Protein AF-A0A7S0SUI2-F1 (afdb_monomer)

Solvent-accessible surface area (backbone atoms only — not comparable to full-atom values): 10366 Å² total; per-residue (Å²): 110,68,70,60,52,54,50,52,50,50,53,52,50,51,52,49,53,52,50,54,51,51,52,50,54,49,50,54,50,53,51,51,50,54,51,50,57,56,55,69,66,50,54,74,71,63,73,70,49,54,72,72,58,47,36,71,77,48,48,95,47,70,64,61,62,50,55,64,67,72,57,69,95,69,93,67,98,71,94,75,79,93,71,96,75,84,86,81,94,73,83,82,75,84,80,73,85,83,79,80,87,77,97,70,81,84,75,69,83,75,84,74,76,85,55,89,88,64,84,53,55,43,100,86,66,50,72,74,59,90,73,87,76,67,83,78,77,79,80,74,82,85,78,87,75,83,84,81,84,132

InterPro domains:
  IPR018851 Borealin, N-terminal [PF10444] (2-56)
  IPR018867 Cell division protein borealin [PTHR16040] (2-68)
  IPR046466 Borealin, C-terminal [PF10512] (80-148)

Organism: NCBI:txid96789

Mean predicted aligned error: 20.42 Å

Sequence (150 aa):
AIQSLLFELGKQVESKCNHIQNDSNFMITSIQEAFHLELIKLPTQVKKMSLARFREEFGDSLEAVTRGTMIGNDKSNQSIPFNNSRNNRQSMLFQTPMTKSHHNIAETPSARYPKEGEMIVSANGSPLGVFNTVIKAKNPATMTVPATPG

Structure (mmCIF, N/CA/C/O backbone):
data_AF-A0A7S0SUI2-F1
#
_entry.id   AF-A0A7S0SUI2-F1
#
loop_
_atom_site.group_PDB
_atom_site.id
_atom_site.type_symbol
_atom_site.label_atom_id
_atom_site.label_alt_id
_atom_site.label_comp_id
_atom_site.label_asym_id
_atom_site.label_entity_id
_atom_site.label_seq_id
_atom_site.pdbx_PDB_ins_code
_atom_site.Cartn_x
_atom_site.Cartn_y
_atom_site.Cartn_z
_atom_site.occupancy
_atom_site.B_iso_or_equiv
_atom_site.auth_seq_id
_atom_site.auth_comp_id
_atom_site.auth_asym_id
_atom_site.auth_atom_id
_atom_site.pdbx_PDB_model_num
ATOM 1 N N . ALA A 1 1 ? 27.949 3.543 -32.848 1.00 86.12 1 ALA A N 1
ATOM 2 C CA . ALA A 1 1 ? 27.306 2.325 -32.305 1.00 86.12 1 ALA A CA 1
ATOM 3 C C . ALA A 1 1 ? 27.359 2.276 -30.773 1.00 86.12 1 ALA A C 1
ATOM 5 O O . ALA A 1 1 ? 26.308 2.352 -30.155 1.00 86.12 1 ALA A O 1
ATOM 6 N N . ILE A 1 2 ? 28.545 2.234 -30.147 1.00 96.88 2 ILE A N 1
ATOM 7 C CA . ILE A 1 2 ? 28.700 2.059 -28.683 1.00 96.88 2 ILE A CA 1
ATOM 8 C C . ILE A 1 2 ? 27.980 3.139 -27.855 1.00 96.88 2 ILE A C 1
ATOM 10 O O . ILE A 1 2 ? 27.286 2.810 -26.902 1.00 96.88 2 ILE A O 1
ATOM 14 N N . GLN A 1 3 ? 28.077 4.415 -28.243 1.00 97.44 3 GLN A N 1
ATOM 15 C CA . GLN A 1 3 ? 27.414 5.507 -27.512 1.00 97.44 3 GLN A CA 1
ATOM 16 C C . GLN A 1 3 ? 25.885 5.363 -27.475 1.00 97.44 3 GLN A C 1
ATOM 18 O O . GLN A 1 3 ? 25.273 5.602 -26.441 1.00 97.44 3 GLN A O 1
ATOM 23 N N . SER A 1 4 ? 25.279 4.909 -28.577 1.00 97.31 4 SER A N 1
ATOM 24 C CA . SER A 1 4 ? 23.835 4.654 -28.637 1.00 97.31 4 SER A CA 1
ATOM 25 C C . SER A 1 4 ? 23.428 3.512 -27.708 1.00 97.31 4 SER A C 1
ATOM 27 O O . SER A 1 4 ? 22.400 3.606 -27.050 1.00 97.31 4 SER A O 1
ATOM 29 N N . LEU A 1 5 ? 24.243 2.456 -27.626 1.00 98.19 5 LEU A N 1
ATOM 30 C CA . LEU A 1 5 ? 23.979 1.318 -26.745 1.00 98.19 5 LEU A CA 1
ATOM 31 C C . LEU A 1 5 ? 24.076 1.712 -25.266 1.00 98.19 5 LEU A C 1
ATOM 33 O O . LEU A 1 5 ? 23.224 1.329 -24.471 1.00 98.19 5 LEU A O 1
ATOM 37 N N . LEU A 1 6 ? 25.091 2.499 -24.898 1.00 98.25 6 LEU A N 1
ATOM 38 C CA . LEU A 1 6 ? 25.247 2.998 -23.529 1.00 98.25 6 LEU A CA 1
ATOM 39 C C . LEU A 1 6 ? 24.087 3.913 -23.122 1.00 98.25 6 LEU A C 1
ATOM 41 O O . LEU A 1 6 ? 23.617 3.842 -21.990 1.00 98.25 6 LEU A O 1
ATOM 45 N N . PHE A 1 7 ? 23.601 4.736 -24.051 1.00 98.25 7 PHE A N 1
ATOM 46 C CA . PHE A 1 7 ? 22.447 5.597 -23.819 1.00 98.25 7 PHE A CA 1
ATOM 47 C C . PHE A 1 7 ? 21.150 4.799 -23.610 1.00 98.25 7 PHE A C 1
ATOM 49 O O . PHE A 1 7 ? 20.415 5.065 -22.660 1.00 98.25 7 PHE A O 1
ATOM 56 N N . GLU A 1 8 ? 20.893 3.795 -24.453 1.00 98.50 8 GLU A N 1
ATOM 57 C CA . GLU A 1 8 ? 19.742 2.888 -24.322 1.00 98.50 8 GLU A CA 1
ATOM 58 C C . GLU A 1 8 ? 19.770 2.142 -22.978 1.00 98.50 8 GLU A C 1
ATOM 60 O O . GLU A 1 8 ? 18.775 2.103 -22.254 1.00 98.50 8 GLU A O 1
ATOM 65 N N . LEU A 1 9 ? 20.940 1.609 -22.605 1.00 98.38 9 LEU A N 1
ATOM 66 C CA . LEU A 1 9 ? 21.134 0.924 -21.329 1.00 98.38 9 LEU A CA 1
ATOM 67 C C . LEU A 1 9 ? 20.880 1.864 -20.144 1.00 98.38 9 LEU A C 1
ATOM 69 O O . LEU A 1 9 ? 20.198 1.477 -19.198 1.00 98.38 9 LEU A O 1
ATOM 73 N N . GLY A 1 10 ? 21.383 3.101 -20.208 1.00 98.50 10 GLY A N 1
ATOM 74 C CA . GLY A 1 10 ? 21.144 4.117 -19.182 1.00 98.50 10 GLY A CA 1
ATOM 75 C C . GLY A 1 10 ? 19.653 4.377 -18.968 1.00 98.50 10 GLY A C 1
ATOM 76 O O . GLY A 1 10 ? 19.173 4.304 -17.837 1.00 98.50 10 GLY A O 1
ATOM 77 N N . LYS A 1 11 ? 18.899 4.562 -20.059 1.00 98.56 11 LYS A N 1
ATOM 78 C CA . LYS A 1 11 ? 17.437 4.715 -20.005 1.00 98.56 11 LYS A CA 1
ATOM 79 C C . LYS A 1 11 ? 16.741 3.507 -19.393 1.00 98.56 11 LYS A C 1
ATOM 81 O O . LYS A 1 11 ? 15.811 3.663 -18.604 1.00 98.56 11 LYS A O 1
ATOM 86 N N . GLN A 1 12 ? 17.168 2.299 -19.754 1.00 98.56 12 GLN A N 1
ATOM 87 C CA . GLN A 1 12 ? 16.556 1.082 -19.234 1.00 98.56 12 GLN A CA 1
ATOM 88 C C . GLN A 1 12 ? 16.806 0.920 -17.729 1.00 98.56 12 GLN A C 1
ATOM 90 O O . GLN A 1 12 ? 15.898 0.525 -16.997 1.00 98.56 12 GLN A O 1
ATOM 95 N N . VAL A 1 13 ? 18.016 1.237 -17.260 1.00 98.75 13 VAL A N 1
ATOM 96 C CA . VAL A 1 13 ? 18.351 1.224 -15.831 1.00 98.75 13 VAL A CA 1
ATOM 97 C C . VAL A 1 13 ? 17.515 2.253 -15.080 1.00 98.75 13 VAL A C 1
ATOM 99 O O . VAL A 1 13 ? 16.880 1.899 -14.092 1.00 98.75 13 VAL A O 1
ATOM 102 N N . GLU A 1 14 ? 17.439 3.490 -15.572 1.00 98.75 14 GLU A N 1
ATOM 103 C CA . GLU A 1 14 ? 16.625 4.545 -14.960 1.00 98.75 14 GLU A CA 1
ATOM 104 C C . GLU A 1 14 ? 15.141 4.153 -14.894 1.00 98.75 14 GLU A C 1
ATOM 106 O O . GLU A 1 14 ? 14.509 4.260 -13.844 1.00 98.75 14 GLU A O 1
ATOM 111 N N . SER A 1 15 ? 14.597 3.605 -15.984 1.00 98.62 15 SER A N 1
ATOM 112 C CA . SER A 1 15 ? 13.224 3.098 -16.031 1.00 98.62 15 SER A CA 1
ATOM 113 C C . SER A 1 15 ? 12.974 2.000 -14.991 1.00 98.62 15 SER A C 1
ATOM 115 O O . SER A 1 15 ? 11.965 2.051 -14.283 1.00 98.62 15 SER A O 1
ATOM 117 N N . LYS A 1 16 ? 13.900 1.044 -14.838 1.00 98.75 16 LYS A N 1
ATOM 118 C CA . LYS A 1 16 ? 13.796 -0.008 -13.816 1.00 98.75 16 LYS A CA 1
ATOM 119 C C . LYS A 1 16 ? 13.901 0.544 -12.396 1.00 98.75 16 LYS A C 1
ATOM 121 O O . LYS A 1 16 ? 13.130 0.120 -11.541 1.00 98.75 16 LYS A O 1
ATOM 126 N N . CYS A 1 17 ? 14.806 1.488 -12.145 1.00 98.75 17 CYS A N 1
ATOM 127 C CA . CYS A 1 17 ? 14.921 2.150 -10.845 1.00 98.75 17 CYS A CA 1
ATOM 128 C C . CYS A 1 17 ? 13.621 2.872 -10.477 1.00 98.75 17 CYS A C 1
ATOM 130 O O . CYS A 1 17 ? 13.116 2.693 -9.372 1.00 98.75 17 CYS A O 1
ATOM 132 N N . ASN A 1 18 ? 13.037 3.613 -11.421 1.00 98.69 18 ASN A N 1
ATOM 133 C CA . ASN A 1 18 ? 11.760 4.293 -11.218 1.00 98.69 18 ASN A CA 1
ATOM 134 C C . ASN A 1 18 ? 10.621 3.305 -10.937 1.00 98.69 18 ASN A C 1
ATOM 136 O O . ASN A 1 18 ? 9.800 3.548 -10.058 1.00 98.69 18 ASN A O 1
ATOM 140 N N . HIS A 1 19 ? 10.582 2.171 -11.639 1.00 98.56 19 HIS A N 1
ATOM 141 C CA . HIS A 1 19 ? 9.581 1.134 -11.393 1.00 98.56 19 HIS A CA 1
ATOM 142 C C . HIS A 1 19 ? 9.701 0.532 -9.985 1.00 98.56 19 HIS A C 1
ATOM 144 O O . HIS A 1 19 ? 8.719 0.516 -9.251 1.00 98.56 19 HIS A O 1
ATOM 150 N N . ILE A 1 20 ? 10.912 0.144 -9.566 1.00 98.69 20 ILE A N 1
ATOM 151 C CA . ILE A 1 20 ? 11.170 -0.380 -8.213 1.00 98.69 20 ILE A CA 1
ATOM 152 C C . ILE A 1 20 ? 10.797 0.654 -7.143 1.00 98.69 20 ILE A C 1
ATOM 154 O O . ILE A 1 20 ? 10.219 0.308 -6.112 1.00 98.69 20 ILE A O 1
ATOM 158 N N . GLN A 1 21 ? 11.105 1.931 -7.380 1.00 98.69 21 GLN A N 1
ATOM 159 C CA . GLN A 1 21 ? 10.750 3.006 -6.460 1.00 98.69 21 GLN A CA 1
ATOM 160 C C . GLN A 1 21 ? 9.230 3.152 -6.323 1.00 98.69 21 GLN A C 1
ATOM 162 O O . GLN A 1 21 ? 8.724 3.300 -5.210 1.00 98.69 21 GLN A O 1
ATOM 167 N N . ASN A 1 22 ? 8.500 3.083 -7.437 1.00 98.69 22 ASN A N 1
ATOM 168 C CA . ASN A 1 22 ? 7.041 3.149 -7.437 1.00 98.69 22 ASN A CA 1
ATOM 169 C C . ASN A 1 22 ? 6.421 1.955 -6.702 1.00 98.69 22 ASN A C 1
ATOM 171 O O . ASN A 1 22 ? 5.533 2.157 -5.875 1.00 98.69 22 ASN A O 1
ATOM 175 N N . ASP A 1 23 ? 6.926 0.743 -6.932 1.00 98.69 23 ASP A N 1
ATOM 176 C CA . ASP A 1 23 ? 6.465 -0.466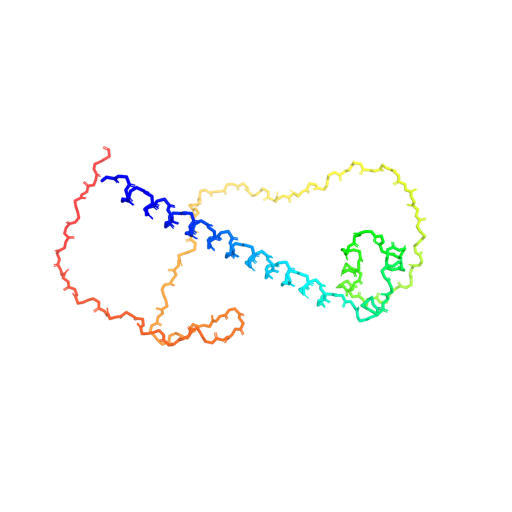 -6.242 1.00 98.69 23 ASP A CA 1
ATOM 177 C C . ASP A 1 23 ? 6.722 -0.385 -4.733 1.00 98.69 23 ASP A C 1
ATOM 179 O O . ASP A 1 23 ? 5.850 -0.708 -3.925 1.00 98.69 23 ASP A O 1
ATOM 183 N N . SER A 1 24 ? 7.896 0.110 -4.334 1.00 98.56 24 SER A N 1
ATOM 184 C CA . SER A 1 24 ? 8.226 0.356 -2.928 1.00 98.56 24 SER A CA 1
ATOM 185 C C . SER A 1 24 ? 7.242 1.337 -2.284 1.00 98.56 24 SER A C 1
ATOM 187 O O . SER A 1 24 ? 6.660 1.044 -1.239 1.00 98.56 24 SER A O 1
ATOM 189 N N . ASN A 1 25 ? 6.976 2.468 -2.943 1.00 98.38 25 ASN A N 1
ATOM 190 C CA . ASN A 1 25 ? 6.017 3.464 -2.461 1.00 98.38 25 ASN A CA 1
ATOM 191 C C . ASN A 1 25 ? 4.593 2.890 -2.350 1.00 98.38 25 ASN A C 1
ATOM 193 O O . ASN A 1 25 ? 3.880 3.169 -1.381 1.00 98.38 25 ASN A O 1
ATOM 197 N N . PHE A 1 26 ? 4.187 2.061 -3.314 1.00 98.62 26 PHE A N 1
ATOM 198 C CA . PHE A 1 26 ? 2.902 1.370 -3.286 1.00 98.62 26 PHE A CA 1
ATOM 199 C C . PHE A 1 26 ? 2.804 0.409 -2.094 1.00 98.62 26 PHE A C 1
ATOM 201 O O . PHE A 1 26 ? 1.827 0.462 -1.349 1.00 98.62 26 PHE A O 1
ATOM 208 N N . MET A 1 27 ? 3.827 -0.417 -1.855 1.00 98.69 27 MET A N 1
ATOM 209 C CA . MET A 1 27 ? 3.854 -1.330 -0.707 1.00 98.69 27 MET A CA 1
ATOM 210 C C . MET A 1 27 ? 3.814 -0.583 0.628 1.00 98.69 27 MET A C 1
ATOM 212 O O . MET A 1 27 ? 3.078 -0.988 1.525 1.00 98.69 27 MET A O 1
ATOM 216 N N . ILE A 1 28 ? 4.559 0.520 0.759 1.00 98.38 28 ILE A N 1
ATOM 217 C CA . ILE A 1 28 ? 4.531 1.362 1.964 1.00 98.38 28 ILE A CA 1
ATOM 218 C C . ILE A 1 28 ? 3.105 1.848 2.231 1.00 98.38 28 ILE A C 1
ATOM 220 O O . ILE A 1 28 ? 2.605 1.700 3.346 1.00 98.38 28 ILE A O 1
ATOM 224 N N . THR A 1 29 ? 2.441 2.373 1.201 1.00 98.38 29 THR A N 1
ATOM 225 C CA . THR A 1 29 ? 1.059 2.862 1.302 1.00 98.38 29 THR A CA 1
ATOM 226 C C . THR A 1 29 ? 0.107 1.726 1.682 1.00 98.38 29 THR A C 1
ATOM 228 O O . THR A 1 29 ? -0.657 1.852 2.634 1.00 98.38 29 THR A O 1
ATOM 231 N N . SER A 1 30 ? 0.218 0.574 1.017 1.00 98.44 30 SER A N 1
ATOM 232 C CA . SER A 1 30 ? -0.618 -0.600 1.286 1.00 98.44 30 SER A CA 1
ATOM 233 C C . SER A 1 30 ? -0.473 -1.113 2.725 1.00 98.44 30 SER A C 1
ATOM 235 O O . SER A 1 30 ? -1.475 -1.406 3.378 1.00 98.44 30 SER A O 1
ATOM 237 N N . ILE A 1 31 ? 0.752 -1.170 3.260 1.00 98.12 31 ILE A N 1
ATOM 238 C CA . ILE A 1 31 ? 1.003 -1.579 4.650 1.00 98.12 31 ILE A CA 1
ATOM 239 C C . ILE A 1 31 ? 0.403 -0.565 5.632 1.00 98.12 31 ILE A C 1
ATOM 241 O O . ILE A 1 31 ? -0.219 -0.961 6.620 1.00 98.12 31 ILE A O 1
ATOM 245 N N . GLN A 1 32 ? 0.565 0.735 5.370 1.00 97.94 32 GLN A N 1
ATOM 246 C CA . GLN A 1 32 ? 0.007 1.796 6.214 1.00 97.94 32 GLN A CA 1
ATOM 247 C C . GLN A 1 32 ? -1.522 1.739 6.263 1.00 97.94 32 GLN A C 1
ATOM 249 O O . GLN A 1 32 ? -2.103 1.806 7.347 1.00 97.94 32 GLN A O 1
ATOM 254 N N . GLU A 1 33 ? -2.171 1.577 5.111 1.00 97.69 33 GLU A N 1
ATOM 255 C CA . GLU A 1 33 ? -3.625 1.459 5.011 1.00 97.69 33 GLU A CA 1
ATOM 256 C C . GLU A 1 33 ? -4.142 0.205 5.721 1.00 97.69 33 GLU A C 1
ATOM 258 O O . GLU A 1 33 ? -5.072 0.295 6.526 1.00 97.69 33 GLU A O 1
ATOM 263 N N . ALA A 1 34 ? -3.507 -0.950 5.497 1.00 95.69 34 ALA A N 1
ATOM 264 C CA . ALA A 1 34 ? -3.867 -2.198 6.165 1.00 95.69 34 ALA A CA 1
ATOM 265 C C . ALA A 1 34 ? -3.775 -2.064 7.692 1.00 95.69 34 ALA A C 1
ATOM 267 O O . ALA A 1 34 ? -4.703 -2.433 8.414 1.00 95.69 34 ALA A O 1
ATOM 268 N N . PHE A 1 35 ? -2.693 -1.463 8.192 1.00 95.25 35 PHE A N 1
ATOM 269 C CA . PHE A 1 35 ? -2.527 -1.211 9.619 1.00 95.25 35 PHE A CA 1
ATOM 270 C C . PHE A 1 35 ? -3.578 -0.234 10.163 1.00 95.25 35 PHE A C 1
ATOM 272 O O . PHE A 1 35 ? -4.136 -0.456 11.238 1.00 95.25 35 PHE A O 1
ATOM 279 N N . HIS A 1 36 ? -3.896 0.828 9.419 1.00 95.75 36 HIS A N 1
ATOM 280 C CA . HIS A 1 36 ? -4.909 1.797 9.827 1.00 95.75 36 HIS A CA 1
ATOM 281 C C . HIS A 1 36 ? -6.300 1.158 9.949 1.00 95.75 36 HIS A C 1
ATOM 283 O O . HIS A 1 36 ? -7.004 1.396 10.933 1.00 95.75 36 HIS A O 1
ATOM 289 N N . LEU A 1 37 ? -6.675 0.297 8.998 1.00 92.56 37 LEU A N 1
ATOM 290 C CA . LEU A 1 37 ? -7.929 -0.455 9.047 1.00 92.56 37 LEU A CA 1
ATOM 291 C C . LEU A 1 37 ? -8.000 -1.375 10.272 1.00 92.56 37 LEU A C 1
ATOM 293 O O . LEU A 1 37 ? -9.037 -1.424 10.933 1.00 92.56 37 LEU A O 1
ATOM 297 N N . GLU A 1 38 ? -6.909 -2.061 10.618 1.00 90.56 38 GLU A N 1
ATOM 298 C CA . GLU A 1 38 ? -6.850 -2.881 11.834 1.00 90.56 38 GLU A CA 1
ATOM 299 C C . GLU A 1 38 ? -6.954 -2.036 13.110 1.00 90.56 38 GLU A C 1
ATOM 301 O O . GLU A 1 38 ? -7.687 -2.388 14.036 1.00 90.56 38 GLU A O 1
ATOM 306 N N . LEU A 1 39 ? -6.312 -0.864 13.153 1.00 90.44 39 LEU A N 1
ATOM 307 C CA . LEU A 1 39 ? -6.437 0.048 14.290 1.00 90.44 39 LEU A CA 1
ATOM 308 C C . LEU A 1 39 ? -7.870 0.539 14.490 1.00 90.44 39 LEU A C 1
ATOM 310 O O . LEU A 1 39 ? -8.285 0.725 15.633 1.00 90.44 39 LEU A O 1
ATOM 314 N N . ILE A 1 40 ? -8.644 0.767 13.428 1.00 92.81 40 ILE A N 1
ATOM 315 C CA . ILE A 1 40 ? -10.048 1.187 13.556 1.00 92.81 40 ILE A CA 1
ATOM 316 C C . ILE A 1 40 ? -10.867 0.129 14.306 1.00 92.81 40 ILE A C 1
ATOM 318 O O . ILE A 1 40 ? -11.697 0.494 15.139 1.00 92.81 40 ILE A O 1
ATOM 322 N N . LYS A 1 41 ? -10.584 -1.159 14.085 1.00 90.69 41 LYS A N 1
ATOM 323 C CA . LYS A 1 41 ? -11.296 -2.280 14.721 1.00 90.69 41 LYS A CA 1
ATOM 324 C C . LYS A 1 41 ? -11.016 -2.407 16.220 1.00 90.69 41 LYS A C 1
ATOM 326 O O . LYS A 1 41 ? -11.782 -3.056 16.927 1.00 90.69 41 LYS A O 1
ATOM 331 N N . LEU A 1 42 ? -9.923 -1.823 16.716 1.00 90.94 42 LEU A N 1
ATOM 332 C CA . LEU A 1 42 ? -9.523 -1.978 18.111 1.00 90.94 42 LEU A CA 1
ATOM 333 C C . LEU A 1 42 ? -10.333 -1.088 19.069 1.00 90.94 42 LEU A C 1
ATOM 335 O O . LEU A 1 42 ? -10.522 0.102 18.796 1.00 90.94 42 LEU A O 1
ATOM 339 N N . PRO A 1 43 ? -10.736 -1.600 20.247 1.00 91.69 43 PRO A N 1
ATOM 340 C CA . PRO A 1 43 ? -11.343 -0.786 21.296 1.00 91.69 43 PRO A CA 1
ATOM 341 C C . PRO A 1 43 ? -10.384 0.290 21.817 1.00 91.69 43 PRO A C 1
ATOM 343 O O . PRO A 1 43 ? -9.173 0.086 21.899 1.00 91.69 43 PRO A O 1
ATOM 346 N N . THR A 1 44 ? -10.917 1.434 22.249 1.00 93.38 44 THR A N 1
ATOM 347 C CA . THR A 1 44 ? -10.101 2.554 22.762 1.00 93.38 44 THR A CA 1
ATOM 348 C C . THR A 1 44 ? -9.275 2.187 23.994 1.00 93.38 44 THR A C 1
ATOM 350 O O . THR A 1 44 ? -8.173 2.703 24.161 1.00 93.38 44 THR A O 1
ATOM 353 N N . GLN A 1 45 ? -9.781 1.288 24.841 1.00 93.62 45 GLN A N 1
ATOM 354 C CA . GLN A 1 45 ? -9.068 0.763 26.010 1.00 93.62 45 GLN A CA 1
ATOM 355 C C . GLN A 1 45 ? -7.823 -0.026 25.588 1.00 93.62 45 GLN A C 1
ATOM 357 O O . GLN A 1 45 ? -6.743 0.205 26.125 1.00 93.62 45 GLN A O 1
ATOM 362 N N . VAL A 1 46 ? -7.961 -0.874 24.563 1.00 94.12 46 VAL A N 1
ATOM 363 C CA . VAL A 1 46 ? -6.867 -1.679 24.007 1.00 94.12 46 VAL A CA 1
ATOM 364 C C . VAL A 1 46 ? -5.822 -0.785 23.338 1.00 94.12 46 VAL A C 1
ATOM 366 O O . VAL A 1 46 ? -4.634 -0.957 23.572 1.00 94.12 46 VAL A O 1
ATOM 369 N N . LYS A 1 47 ? -6.231 0.253 22.595 1.00 93.75 47 LYS A N 1
ATOM 370 C CA . LYS A 1 47 ? -5.282 1.215 21.987 1.00 93.75 47 LYS A CA 1
ATOM 371 C C . LYS A 1 47 ? -4.416 1.957 23.008 1.00 93.75 47 LYS A C 1
ATOM 373 O O . LYS A 1 47 ? -3.331 2.412 22.669 1.00 93.75 47 LYS A O 1
ATOM 378 N N . LYS A 1 48 ? -4.920 2.140 24.231 1.00 95.00 48 LYS A N 1
ATOM 379 C CA . LYS A 1 48 ? -4.218 2.847 25.311 1.00 95.00 48 LYS A CA 1
ATOM 380 C C . LYS A 1 48 ? -3.316 1.930 26.139 1.00 95.00 48 LYS A C 1
ATOM 382 O O . LYS A 1 48 ? -2.582 2.432 26.987 1.00 95.00 48 LYS A O 1
ATOM 387 N N . MET A 1 49 ? -3.382 0.614 25.940 1.00 95.25 49 MET A N 1
ATOM 388 C CA . MET A 1 49 ? -2.588 -0.340 26.708 1.00 95.25 49 MET A CA 1
ATOM 389 C C . MET A 1 49 ? -1.182 -0.504 26.118 1.00 95.25 49 MET A C 1
ATOM 391 O O . MET A 1 49 ? -0.955 -0.265 24.934 1.00 95.25 49 MET A O 1
ATOM 395 N N . SER A 1 50 ? -0.219 -0.915 26.945 1.00 96.69 50 SER A N 1
ATOM 396 C CA . SER A 1 50 ? 1.136 -1.195 26.465 1.00 96.69 50 SER A CA 1
ATOM 397 C C . SER A 1 50 ? 1.172 -2.490 25.651 1.00 96.69 50 SER A C 1
ATOM 399 O O . SER A 1 50 ? 0.431 -3.429 25.937 1.00 96.69 50 SER A O 1
ATOM 401 N N . LEU A 1 51 ? 2.087 -2.580 24.680 1.00 93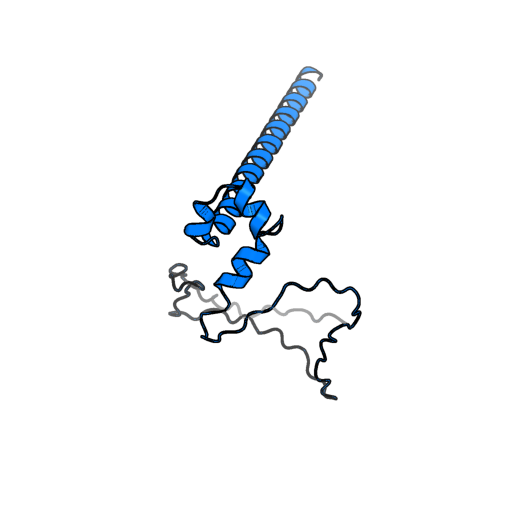.19 51 LEU A N 1
ATOM 402 C CA . LEU A 1 51 ? 2.263 -3.797 23.876 1.00 93.19 51 LEU A CA 1
ATOM 403 C C . LEU A 1 51 ? 2.621 -5.026 24.725 1.00 93.19 51 LEU A C 1
ATOM 405 O O . LEU A 1 51 ? 2.175 -6.127 24.422 1.00 93.19 51 LEU A O 1
ATOM 409 N N . ALA A 1 52 ? 3.387 -4.842 25.805 1.00 96.00 52 ALA A N 1
ATOM 410 C CA . ALA A 1 52 ? 3.722 -5.928 26.726 1.00 96.00 52 ALA A CA 1
ATOM 411 C C . ALA A 1 52 ? 2.464 -6.515 27.385 1.00 96.00 52 ALA A C 1
ATOM 413 O O . ALA A 1 52 ? 2.266 -7.726 27.362 1.00 96.00 52 ALA A O 1
ATOM 414 N N . ARG A 1 53 ? 1.583 -5.647 27.896 1.00 95.00 53 ARG A N 1
ATOM 415 C CA . ARG A 1 53 ? 0.325 -6.053 28.530 1.00 95.00 53 ARG A CA 1
ATOM 416 C C . ARG A 1 53 ? -0.671 -6.612 27.518 1.00 95.00 53 ARG A C 1
ATOM 418 O O . ARG A 1 53 ? -1.344 -7.592 27.800 1.00 95.00 53 ARG A O 1
ATOM 425 N N . PHE A 1 54 ? -0.735 -6.017 26.329 1.00 94.25 54 PHE A N 1
ATOM 426 C CA . PHE A 1 54 ? -1.533 -6.539 25.223 1.00 94.25 54 PHE A CA 1
ATOM 427 C C . PHE A 1 54 ? -1.160 -7.992 24.912 1.00 94.25 54 PHE A C 1
ATOM 429 O O . PHE A 1 54 ? -2.032 -8.849 24.821 1.00 94.25 54 PHE A O 1
ATOM 436 N N . ARG A 1 55 ? 0.142 -8.273 24.794 1.00 93.88 55 ARG A N 1
ATOM 437 C CA . ARG A 1 55 ? 0.648 -9.613 24.499 1.00 93.88 55 ARG A CA 1
ATOM 438 C C . ARG A 1 55 ? 0.371 -10.607 25.627 1.00 93.88 55 ARG A C 1
ATOM 440 O O . ARG A 1 55 ? 0.124 -11.774 25.354 1.00 93.88 55 ARG A O 1
ATOM 447 N N . GLU A 1 56 ? 0.404 -10.161 26.878 1.00 95.06 56 GLU A N 1
ATOM 448 C CA . GLU A 1 56 ? 0.048 -10.993 28.033 1.00 95.06 56 GLU A CA 1
ATOM 449 C C . GLU A 1 56 ? -1.450 -11.343 28.053 1.00 95.06 56 GLU A C 1
ATOM 451 O O . GLU A 1 56 ? -1.800 -12.500 28.271 1.00 95.06 56 GLU A O 1
ATOM 456 N N . GLU A 1 57 ? -2.331 -10.372 27.780 1.00 92.88 57 GLU A N 1
ATOM 457 C CA . GLU A 1 57 ? -3.789 -10.566 27.825 1.00 92.88 57 GLU A CA 1
ATOM 458 C C . GLU A 1 57 ? -4.349 -11.290 26.583 1.00 92.88 57 GLU A C 1
ATOM 460 O O . GLU A 1 57 ? -5.256 -12.113 26.710 1.00 92.88 57 GLU A O 1
ATOM 465 N N . PHE A 1 58 ? -3.823 -11.007 25.385 1.00 91.00 58 PHE A N 1
ATOM 466 C CA . PHE A 1 58 ? -4.381 -11.482 24.106 1.00 91.00 58 PHE A CA 1
ATOM 467 C C . PHE A 1 58 ? -3.432 -12.382 23.295 1.00 91.00 58 PHE A C 1
ATOM 469 O O . PHE A 1 58 ? -3.835 -12.943 22.272 1.00 91.00 58 PHE A O 1
ATOM 476 N N . GLY A 1 59 ? -2.182 -12.559 23.735 1.00 91.31 59 GLY A N 1
ATOM 477 C CA . GLY A 1 59 ? -1.161 -13.302 22.996 1.00 91.31 59 GLY A CA 1
ATOM 478 C C . GLY A 1 59 ? -0.683 -12.563 21.742 1.00 91.31 59 GLY A C 1
ATOM 479 O O . GLY A 1 59 ? -0.646 -11.334 21.692 1.00 91.31 59 GLY A O 1
ATOM 480 N N . ASP A 1 60 ? -0.323 -13.326 20.709 1.00 88.75 60 ASP A N 1
ATOM 481 C CA . ASP A 1 60 ? 0.154 -12.784 19.427 1.00 88.75 60 ASP A CA 1
ATOM 482 C C . ASP A 1 60 ? -0.985 -12.626 18.385 1.00 88.75 60 ASP A C 1
ATOM 484 O O . ASP A 1 60 ? -0.744 -12.188 17.261 1.00 88.75 60 ASP A O 1
ATOM 488 N N . SER A 1 61 ? -2.237 -12.979 18.725 1.00 85.38 61 SER A N 1
ATOM 489 C CA . SER A 1 61 ? -3.375 -12.963 17.788 1.00 85.38 61 SER A CA 1
ATOM 490 C C . SER A 1 61 ? -4.311 -11.774 18.020 1.00 85.38 61 SER A C 1
ATOM 492 O O . SER A 1 61 ? -5.065 -11.730 18.992 1.00 85.38 61 SER A O 1
ATOM 494 N N . LEU A 1 62 ? -4.338 -10.840 17.064 1.00 83.00 62 LEU A N 1
ATOM 495 C CA . LEU A 1 62 ? -5.247 -9.685 17.080 1.00 83.00 62 LEU A CA 1
ATOM 496 C C . LEU A 1 62 ? -6.730 -10.096 17.018 1.00 83.00 62 LEU A C 1
ATOM 498 O O . LEU A 1 62 ? -7.595 -9.424 17.579 1.00 83.00 62 LEU A O 1
ATOM 502 N N . GLU A 1 63 ? -7.025 -11.240 16.394 1.00 85.44 63 GLU A N 1
ATOM 503 C CA . GLU A 1 63 ? -8.387 -11.764 16.241 1.00 85.44 63 GLU A CA 1
ATOM 504 C C . GLU A 1 63 ? -9.076 -12.056 17.582 1.00 85.44 63 GLU A C 1
ATOM 506 O O . GLU A 1 63 ? -10.307 -12.066 17.652 1.00 85.44 63 GLU A O 1
ATOM 511 N N . ALA A 1 64 ? -8.309 -12.318 18.648 1.00 82.44 64 ALA A N 1
ATOM 512 C CA . ALA A 1 64 ? -8.850 -12.531 19.990 1.00 82.44 64 ALA A CA 1
ATOM 513 C C . ALA A 1 64 ? -9.553 -11.272 20.524 1.00 82.44 64 ALA A C 1
ATOM 515 O O . ALA A 1 64 ? -10.596 -11.365 21.171 1.00 82.44 64 ALA A O 1
ATOM 516 N N . VAL A 1 65 ? -9.029 -10.091 20.183 1.00 84.88 65 VAL A N 1
ATOM 517 C CA . VAL A 1 65 ? -9.577 -8.797 20.605 1.00 84.88 65 VAL A CA 1
ATOM 518 C C . VAL A 1 65 ? -10.855 -8.467 19.836 1.00 84.88 65 VAL A C 1
ATOM 520 O O . VAL A 1 65 ? -11.853 -8.032 20.415 1.00 84.88 65 VAL A O 1
ATOM 523 N N . THR A 1 66 ? -10.841 -8.681 18.520 1.00 81.06 66 THR A N 1
ATOM 524 C CA . THR A 1 66 ? -11.950 -8.290 17.639 1.00 81.06 66 THR A CA 1
ATOM 525 C C . THR A 1 66 ? -13.152 -9.228 17.768 1.00 81.06 66 THR A C 1
ATOM 527 O O . THR A 1 66 ? -14.294 -8.782 17.676 1.00 81.06 66 THR A O 1
ATOM 530 N N . ARG A 1 67 ? -12.930 -10.524 18.043 1.00 78.94 67 ARG A N 1
ATOM 531 C CA . ARG A 1 67 ? -14.024 -11.491 18.252 1.00 78.94 67 ARG A CA 1
ATOM 532 C C . ARG A 1 67 ? -14.862 -11.183 19.491 1.00 78.94 67 ARG A C 1
ATOM 534 O O . ARG A 1 67 ? -16.080 -11.321 19.439 1.00 78.94 67 ARG A O 1
ATOM 541 N N . GLY A 1 68 ? -14.231 -10.735 20.576 1.00 65.19 68 GLY A N 1
ATOM 542 C CA . GLY A 1 68 ? -14.929 -10.433 21.829 1.00 65.19 68 GLY A CA 1
ATOM 543 C C . GLY A 1 68 ? -15.790 -9.169 21.783 1.00 65.19 68 GLY A C 1
ATOM 544 O O . GLY A 1 68 ? -16.679 -9.012 22.610 1.00 65.19 68 GLY A O 1
ATOM 545 N N . THR A 1 69 ? -15.552 -8.269 20.825 1.00 62.62 69 THR A N 1
ATOM 546 C CA . THR A 1 69 ? -16.260 -6.981 20.754 1.00 62.62 69 THR A CA 1
ATOM 547 C C . THR A 1 69 ? -17.467 -6.967 19.823 1.00 62.62 69 THR A C 1
ATOM 549 O O . THR A 1 69 ? -18.350 -6.135 20.015 1.00 62.62 69 THR A O 1
ATOM 552 N N . MET A 1 70 ? -17.542 -7.870 18.840 1.00 62.03 70 MET A N 1
ATOM 553 C CA . MET A 1 70 ? -18.675 -7.928 17.903 1.00 62.03 70 MET A CA 1
ATOM 554 C C . MET A 1 70 ? -19.774 -8.916 18.310 1.00 62.03 70 MET A C 1
ATOM 556 O O . MET A 1 70 ? -20.893 -8.828 17.810 1.00 62.03 70 MET A O 1
ATOM 560 N N . ILE A 1 71 ? -19.489 -9.827 19.243 1.00 60.06 71 ILE A N 1
ATOM 561 C CA . ILE A 1 71 ? -20.502 -10.689 19.856 1.00 60.06 71 ILE A CA 1
ATOM 562 C C . ILE A 1 71 ? -21.066 -9.913 21.048 1.00 60.06 71 ILE A C 1
ATOM 564 O O . ILE A 1 71 ? -20.466 -9.856 22.117 1.00 60.06 71 ILE A O 1
ATOM 568 N N . GLY A 1 72 ? -22.171 -9.209 20.811 1.00 51.66 72 GLY A N 1
ATOM 569 C CA . GLY A 1 72 ? -22.800 -8.318 21.778 1.00 51.66 72 GLY A CA 1
ATOM 570 C C . GLY A 1 72 ? -23.060 -8.968 23.139 1.00 51.66 72 GLY A C 1
ATOM 571 O O . GLY A 1 72 ? -23.522 -10.098 23.231 1.00 51.66 72 GLY A O 1
ATOM 572 N N . ASN A 1 73 ? -22.734 -8.232 24.199 1.00 45.91 73 ASN A N 1
ATOM 573 C CA . ASN A 1 73 ? -23.672 -7.590 25.128 1.00 45.91 73 ASN A CA 1
ATOM 574 C C . ASN A 1 73 ? -25.037 -8.257 25.422 1.00 45.91 73 ASN A C 1
ATOM 576 O O . ASN A 1 73 ? -25.986 -7.546 25.749 1.00 45.91 73 ASN A O 1
ATOM 580 N N . ASP A 1 74 ? -25.140 -9.583 25.381 1.00 45.56 74 ASP A N 1
ATOM 581 C CA . ASP A 1 74 ? -26.211 -10.315 26.049 1.00 45.56 74 ASP A CA 1
ATOM 582 C C . ASP A 1 74 ? -25.734 -10.756 27.432 1.00 45.56 74 ASP A C 1
ATOM 584 O O . ASP A 1 74 ? -24.819 -11.561 27.613 1.00 45.56 74 ASP A O 1
ATOM 588 N N . LYS A 1 75 ? -26.361 -10.152 28.439 1.00 53.31 75 LYS A N 1
ATOM 589 C CA . LYS A 1 75 ? -26.182 -10.453 29.854 1.00 53.31 75 LYS A CA 1
ATOM 590 C C . LYS A 1 75 ? -26.358 -11.953 30.100 1.00 53.31 75 LYS A C 1
ATOM 592 O O . LYS A 1 75 ? -27.483 -12.433 30.177 1.00 53.31 75 LYS A O 1
ATOM 597 N N . SER A 1 76 ? -25.277 -12.673 30.369 1.00 44.72 76 SER A N 1
ATOM 598 C CA . SER A 1 76 ? -25.355 -13.817 31.276 1.00 44.72 76 SER A CA 1
ATOM 599 C C . SER A 1 76 ? -24.018 -14.053 31.969 1.00 44.72 76 SER A C 1
ATOM 601 O O . SER A 1 76 ? -22.983 -14.278 31.352 1.00 44.72 76 SER A O 1
ATOM 603 N N . ASN A 1 77 ? -24.061 -13.953 33.297 1.00 48.66 77 ASN A N 1
ATOM 604 C CA . ASN A 1 77 ? -23.033 -14.447 34.196 1.00 48.66 77 ASN A CA 1
ATOM 605 C C . ASN A 1 77 ? -22.731 -15.907 33.856 1.00 48.66 77 ASN A C 1
ATOM 607 O O . ASN A 1 77 ? -23.548 -16.771 34.166 1.00 48.66 77 ASN A O 1
ATOM 611 N N . GLN A 1 78 ? -21.558 -16.193 33.304 1.00 42.59 78 GLN A N 1
ATOM 612 C CA . GLN A 1 78 ? -20.934 -17.498 33.468 1.00 42.59 78 GLN A CA 1
ATOM 613 C C . GLN A 1 78 ? -19.415 -17.348 33.436 1.00 42.59 78 GLN A C 1
ATOM 615 O O . GLN A 1 78 ? -18.790 -17.111 32.408 1.00 42.59 78 GLN A O 1
ATOM 620 N N . SER A 1 79 ? -18.830 -17.474 34.623 1.00 50.75 79 SER A N 1
ATOM 621 C CA . SER A 1 79 ? -17.427 -17.793 34.833 1.00 50.75 79 SER A CA 1
ATOM 622 C C . SER A 1 79 ? -17.091 -19.086 34.088 1.00 50.75 79 SER A C 1
ATOM 624 O O . SER A 1 79 ? -17.557 -20.152 34.493 1.00 50.75 79 SER A O 1
ATOM 626 N N . ILE A 1 80 ? -16.284 -19.012 33.031 1.00 50.38 80 ILE A N 1
ATOM 627 C CA . ILE A 1 80 ? -15.684 -20.206 32.429 1.00 50.38 80 ILE A CA 1
ATOM 628 C C . ILE A 1 80 ? -14.191 -20.215 32.775 1.00 50.38 80 ILE A C 1
ATOM 630 O O . ILE A 1 80 ? -13.481 -19.272 32.420 1.00 50.38 80 ILE A O 1
ATOM 634 N N . PRO A 1 81 ? -13.701 -21.245 33.488 1.00 54.16 81 PRO A N 1
ATOM 635 C CA . PRO A 1 81 ? -12.286 -21.404 33.762 1.00 54.16 81 PRO A CA 1
ATOM 636 C C . PRO A 1 81 ? -11.557 -21.841 32.490 1.00 54.16 81 PRO A C 1
ATOM 638 O O . PRO A 1 81 ? -12.019 -22.711 31.748 1.00 54.16 81 PRO A O 1
ATOM 641 N N . PHE A 1 82 ? -10.383 -21.254 32.273 1.00 48.66 82 PHE A N 1
ATOM 642 C CA . PHE A 1 82 ? -9.392 -21.746 31.326 1.00 48.66 82 PHE A CA 1
ATOM 643 C C . PHE A 1 82 ? -9.067 -23.206 31.645 1.00 48.66 82 PHE A C 1
ATOM 645 O O . PHE A 1 82 ? -8.474 -23.494 32.683 1.00 48.66 82 PHE A O 1
ATOM 652 N N . ASN A 1 83 ? -9.429 -24.121 30.746 1.00 41.38 83 ASN A N 1
ATOM 653 C CA . ASN A 1 83 ? -8.962 -25.495 30.819 1.00 41.38 83 ASN A CA 1
ATOM 654 C C . ASN A 1 83 ? -8.335 -25.907 29.487 1.00 41.38 83 ASN A C 1
ATOM 656 O O . ASN A 1 83 ? -9.007 -26.093 28.473 1.00 41.38 83 ASN A O 1
ATOM 660 N N . ASN A 1 84 ? -7.011 -26.044 29.526 1.00 51.50 84 ASN A N 1
ATOM 661 C CA . ASN A 1 84 ? -6.224 -26.773 28.547 1.00 51.50 84 ASN A CA 1
ATOM 662 C C . ASN A 1 84 ? -6.753 -28.213 28.462 1.00 51.50 84 ASN A C 1
ATOM 664 O O . ASN A 1 84 ? -6.599 -28.991 29.403 1.00 51.50 84 ASN A O 1
ATOM 668 N N . SER A 1 85 ? -7.315 -28.613 27.322 1.00 43.91 85 SER A N 1
ATOM 669 C CA . SER A 1 85 ? -7.412 -30.032 26.982 1.00 43.91 85 SER A CA 1
ATOM 670 C C . SER A 1 85 ? -7.291 -30.273 25.488 1.00 43.91 85 SER A C 1
ATOM 672 O O . SER A 1 85 ? -8.055 -29.774 24.667 1.00 43.91 85 SER A O 1
ATOM 674 N N . ARG 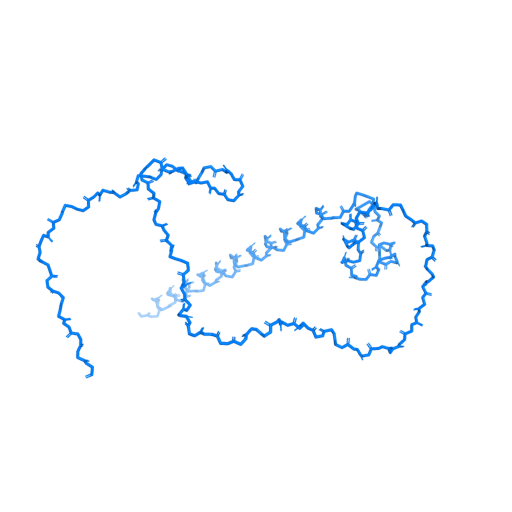A 1 86 ? -6.266 -31.069 25.178 1.00 49.56 86 ARG A N 1
ATOM 675 C CA . ARG A 1 86 ? -6.038 -31.765 23.917 1.00 49.56 86 ARG A CA 1
ATOM 676 C C . ARG A 1 86 ? -7.239 -32.643 23.553 1.00 49.56 86 ARG A C 1
ATOM 678 O O . ARG A 1 86 ? -7.923 -33.158 24.428 1.00 49.56 86 ARG A O 1
ATOM 685 N N . ASN A 1 87 ? -7.324 -32.920 22.252 1.00 52.59 87 ASN A N 1
ATOM 686 C CA . ASN A 1 87 ? -8.174 -33.900 21.571 1.00 52.59 87 ASN A CA 1
ATOM 687 C C . ASN A 1 87 ? -9.637 -33.489 21.374 1.00 52.59 87 ASN A C 1
ATOM 689 O O . ASN A 1 87 ? -10.491 -33.841 22.173 1.00 52.59 87 ASN A O 1
ATOM 693 N N . ASN A 1 88 ? -9.950 -32.928 20.201 1.00 45.72 88 ASN A N 1
ATOM 694 C CA . ASN A 1 88 ? -11.006 -33.541 19.397 1.00 45.72 88 ASN A CA 1
ATOM 695 C C . ASN A 1 88 ? -10.854 -33.203 17.907 1.00 45.72 88 ASN A C 1
ATOM 697 O O . ASN A 1 88 ? -11.083 -32.079 17.466 1.00 45.72 88 ASN A O 1
ATOM 701 N N . ARG A 1 89 ? -10.454 -34.207 17.124 1.00 51.94 89 ARG A N 1
ATOM 702 C CA . ARG A 1 89 ? -10.667 -34.236 15.678 1.00 51.94 89 ARG A CA 1
ATOM 703 C C . ARG A 1 89 ? -12.153 -34.492 15.456 1.00 51.94 89 ARG A C 1
ATOM 705 O O . ARG A 1 89 ? -12.562 -35.636 15.589 1.00 51.94 89 ARG A O 1
ATOM 712 N N . GLN A 1 90 ? -12.928 -33.487 15.069 1.00 52.47 90 GLN A N 1
ATOM 713 C CA . GLN A 1 90 ? -14.200 -33.714 14.384 1.00 52.47 90 GLN A CA 1
ATOM 714 C C . GLN A 1 90 ? -14.465 -32.563 13.416 1.00 52.47 90 GLN A C 1
ATOM 716 O O . GLN A 1 90 ? -14.738 -31.430 13.800 1.00 52.47 90 GLN A O 1
ATOM 721 N N . SER A 1 91 ? -14.309 -32.884 12.133 1.00 48.59 91 SER A N 1
ATOM 722 C CA . SER A 1 91 ? -14.699 -32.055 11.005 1.00 48.59 91 SER A CA 1
ATOM 723 C C . SER A 1 91 ? -16.196 -31.766 11.076 1.00 48.59 91 SER A C 1
ATOM 725 O O . SER A 1 91 ? -17.011 -32.685 10.969 1.00 48.59 91 SER A O 1
ATOM 727 N N . MET A 1 92 ? -16.561 -30.494 11.193 1.00 47.34 92 MET A N 1
ATOM 728 C CA . MET A 1 92 ? -17.909 -30.054 10.859 1.00 47.34 92 MET A CA 1
ATOM 729 C C . MET A 1 92 ? -18.040 -30.114 9.336 1.00 47.34 92 MET A C 1
ATOM 731 O O . MET A 1 92 ? -17.543 -29.256 8.608 1.00 47.34 92 MET A O 1
ATOM 735 N N . LEU A 1 93 ? -18.642 -31.204 8.865 1.00 46.50 93 LEU A N 1
ATOM 736 C CA . LEU A 1 93 ? -19.130 -31.355 7.504 1.00 46.50 93 LEU A CA 1
ATOM 737 C C . LEU A 1 93 ? -20.145 -30.236 7.240 1.00 46.50 93 LEU A C 1
ATOM 739 O O . LEU A 1 93 ? -21.209 -30.199 7.854 1.00 46.50 93 LEU A O 1
ATOM 743 N N . PHE A 1 94 ? -19.824 -29.335 6.313 1.00 50.03 94 PHE A N 1
ATOM 744 C CA . PHE A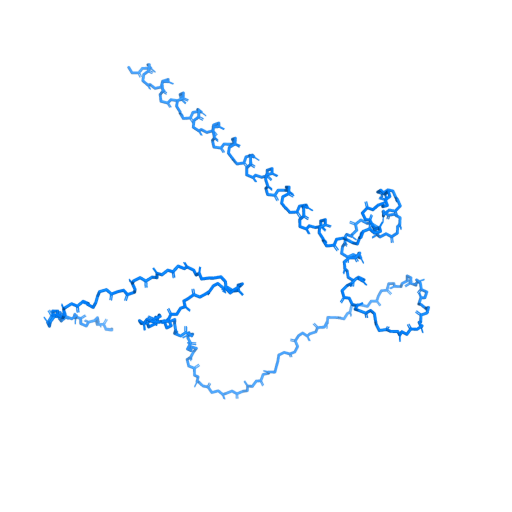 1 94 ? -20.829 -28.516 5.643 1.00 50.03 94 PHE A CA 1
ATOM 745 C C . PHE A 1 94 ? -21.728 -29.458 4.838 1.00 50.03 94 PHE A C 1
ATOM 747 O O . PHE A 1 94 ? -21.396 -29.867 3.727 1.00 50.03 94 PHE A O 1
ATOM 754 N N . GLN A 1 95 ? -22.844 -29.864 5.437 1.00 52.12 95 GLN A N 1
ATOM 755 C CA . GLN A 1 95 ? -23.850 -30.690 4.790 1.00 52.12 95 GLN A CA 1
ATOM 756 C C . GLN A 1 95 ? -24.736 -29.787 3.926 1.00 52.12 95 GLN A C 1
ATOM 758 O O . GLN A 1 95 ? -25.636 -29.112 4.421 1.00 52.12 95 GLN A O 1
ATOM 763 N N . THR A 1 96 ? -24.459 -29.742 2.624 1.00 50.59 96 THR A N 1
ATOM 764 C CA . THR A 1 96 ? -25.357 -29.139 1.636 1.00 50.59 96 THR A CA 1
ATOM 765 C C . THR A 1 96 ? -26.538 -30.081 1.370 1.00 50.59 96 THR A C 1
ATOM 767 O O . THR A 1 96 ? -26.342 -31.289 1.205 1.00 50.59 96 THR A O 1
ATOM 770 N N . PRO A 1 97 ? -27.784 -29.578 1.327 1.00 47.03 97 PRO A N 1
ATOM 771 C CA . PRO A 1 97 ? -28.932 -30.397 0.968 1.00 47.03 97 PRO A CA 1
ATOM 772 C C . PRO A 1 97 ? -28.833 -30.794 -0.512 1.00 47.03 97 PRO A C 1
ATOM 774 O O . PRO A 1 97 ? -28.938 -29.954 -1.402 1.00 47.03 97 PRO A O 1
ATOM 777 N N . MET A 1 98 ? -28.630 -32.087 -0.782 1.00 44.84 98 MET A N 1
ATOM 778 C CA . MET A 1 98 ? -28.783 -32.651 -2.124 1.00 44.84 98 MET A CA 1
ATOM 779 C C . MET A 1 98 ? -30.270 -32.723 -2.476 1.00 44.84 98 MET A C 1
ATOM 781 O O . MET A 1 98 ? -30.969 -33.659 -2.081 1.00 44.84 98 MET A O 1
ATOM 785 N N . THR A 1 99 ? -30.751 -31.766 -3.262 1.00 55.12 99 THR A N 1
ATOM 786 C CA . THR A 1 99 ? -31.985 -31.937 -4.028 1.00 55.12 99 THR A CA 1
ATOM 787 C C . THR A 1 99 ? -31.661 -32.720 -5.301 1.00 55.12 99 THR A C 1
ATOM 789 O O . THR A 1 99 ? -30.747 -32.399 -6.060 1.00 55.12 99 THR A O 1
ATOM 792 N N . LYS A 1 100 ? -32.368 -33.834 -5.495 1.00 49.81 100 LYS A N 1
ATOM 793 C CA . LYS A 1 100 ? -32.268 -34.679 -6.687 1.00 49.81 100 LYS A CA 1
ATOM 794 C C . LYS A 1 100 ? -33.131 -34.086 -7.801 1.00 49.81 100 LYS A C 1
ATOM 796 O O . LYS A 1 100 ? -34.290 -33.784 -7.556 1.00 49.81 100 LYS A O 1
ATOM 801 N N . SER A 1 101 ? -32.570 -34.076 -9.013 1.00 46.53 101 SER A N 1
ATOM 802 C CA . SER A 1 101 ? -33.253 -33.980 -10.314 1.00 46.53 101 SER A CA 1
ATOM 803 C C . SER A 1 101 ? -33.992 -32.672 -10.616 1.00 46.53 101 SER A C 1
ATOM 805 O O . SER A 1 101 ? -35.054 -32.413 -10.074 1.00 46.53 101 SER A O 1
ATOM 807 N N . HIS A 1 102 ? -33.468 -31.882 -11.554 1.00 43.25 102 HIS A N 1
ATOM 808 C CA . HIS A 1 102 ? -34.005 -31.741 -12.917 1.00 43.25 102 HIS A CA 1
ATOM 809 C C . HIS A 1 102 ? -33.101 -30.771 -13.697 1.00 43.25 102 HIS A C 1
ATOM 811 O O . HIS A 1 102 ? -32.626 -29.780 -13.150 1.00 43.25 102 HIS A O 1
ATOM 817 N N . HIS A 1 103 ? -32.829 -31.088 -14.967 1.00 53.12 103 HIS A N 1
ATOM 818 C CA . HIS A 1 103 ? -32.195 -30.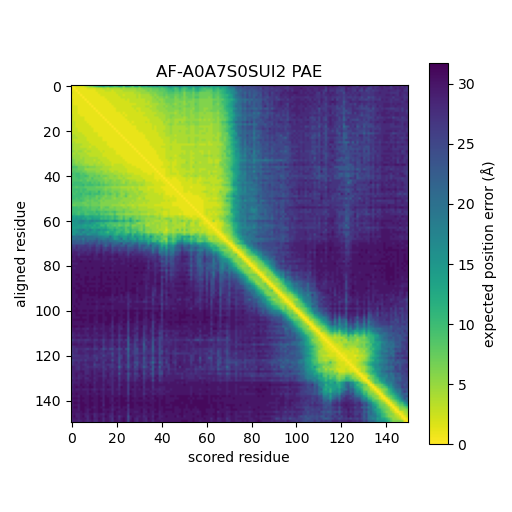186 -15.927 1.00 53.12 103 HIS A CA 1
ATOM 819 C C . HIS A 1 103 ? -32.783 -28.777 -15.824 1.00 53.12 103 HIS A C 1
ATOM 821 O O . HIS A 1 103 ? -33.954 -28.597 -16.132 1.00 53.12 103 HIS A O 1
ATOM 827 N N . ASN A 1 104 ? -31.960 -27.796 -15.468 1.00 46.69 104 ASN A N 1
ATOM 828 C CA . ASN A 1 104 ? -32.113 -26.428 -15.933 1.00 46.69 104 ASN A CA 1
ATOM 829 C C . ASN A 1 104 ? -30.722 -25.815 -16.038 1.00 46.69 104 ASN A C 1
ATOM 831 O O . ASN A 1 104 ? -29.899 -25.905 -15.128 1.00 46.69 104 ASN A O 1
ATOM 835 N N . ILE A 1 105 ? -30.458 -25.284 -17.222 1.00 55.88 105 ILE A N 1
ATOM 836 C CA . ILE A 1 105 ? -29.266 -24.537 -17.594 1.00 55.88 105 ILE A CA 1
ATOM 837 C C . ILE A 1 105 ? -29.044 -23.458 -16.530 1.00 55.88 105 ILE A C 1
ATOM 839 O O . ILE A 1 105 ? -29.992 -22.786 -16.130 1.00 55.88 105 ILE A O 1
ATOM 843 N N . ALA A 1 106 ? -27.810 -23.313 -16.048 1.00 53.94 106 ALA A N 1
ATOM 844 C CA . ALA A 1 106 ? -27.444 -22.193 -15.197 1.00 53.94 106 ALA A CA 1
ATOM 845 C C . ALA A 1 106 ? -27.661 -20.899 -15.997 1.00 53.94 106 ALA A C 1
ATOM 847 O O . ALA A 1 106 ? -26.832 -20.533 -16.828 1.00 53.94 106 ALA A O 1
ATOM 848 N N . GLU A 1 107 ? -28.797 -20.234 -15.786 1.00 57.25 107 GLU A N 1
ATOM 849 C CA . GLU A 1 107 ? -28.987 -18.857 -16.216 1.00 57.25 107 GLU A CA 1
ATOM 850 C C . GLU A 1 107 ? -27.983 -18.011 -15.437 1.00 57.25 107 GLU A C 1
ATOM 852 O O . GLU A 1 107 ? -28.113 -17.777 -14.235 1.00 57.25 107 GLU A O 1
ATOM 857 N N . THR A 1 108 ? -26.933 -17.570 -16.123 1.00 56.09 108 THR A N 1
ATOM 858 C CA . THR A 1 108 ? -26.172 -16.412 -15.680 1.00 56.09 108 THR A CA 1
ATOM 859 C C . THR A 1 108 ? -27.169 -15.269 -15.482 1.00 56.09 108 THR A C 1
ATOM 861 O O . THR A 1 108 ? -27.946 -15.000 -16.402 1.00 56.09 108 THR A O 1
ATOM 864 N N . PRO A 1 109 ? -27.202 -14.594 -14.316 1.00 55.69 109 PRO A N 1
ATOM 865 C CA . PRO A 1 109 ? -28.068 -13.440 -14.132 1.00 55.69 109 PRO A CA 1
ATOM 866 C C . PRO A 1 109 ? -27.740 -12.438 -15.236 1.00 55.69 109 PRO A C 1
ATOM 868 O O . PRO A 1 109 ? -26.633 -11.902 -15.302 1.00 55.69 109 PRO A O 1
ATOM 871 N N . SER A 1 110 ? -28.684 -12.270 -16.161 1.00 58.25 110 SER A N 1
ATOM 872 C CA . SER A 1 110 ? -28.523 -11.398 -17.314 1.00 58.25 110 SER A CA 1
ATOM 873 C C . SER A 1 110 ? -28.250 -9.993 -16.794 1.00 58.25 110 SER A C 1
ATOM 875 O O . SER A 1 110 ? -29.081 -9.408 -16.095 1.00 58.25 110 SER A O 1
ATOM 877 N N . ALA A 1 111 ? -27.056 -9.474 -17.084 1.00 63.03 111 ALA A N 1
ATOM 878 C CA . ALA A 1 111 ? -26.688 -8.108 -16.761 1.00 63.03 111 ALA A CA 1
ATOM 879 C C . ALA A 1 111 ? -27.623 -7.177 -17.540 1.00 63.03 111 ALA A C 1
ATOM 881 O O . ALA A 1 111 ? -27.440 -6.920 -18.729 1.00 63.03 111 ALA A O 1
ATOM 882 N N . ARG A 1 112 ? -28.687 -6.723 -16.877 1.00 71.12 112 ARG A N 1
ATOM 883 C CA . ARG A 1 112 ? -29.630 -5.773 -17.454 1.00 71.12 112 ARG A CA 1
ATOM 884 C C . ARG A 1 112 ? -28.911 -4.448 -17.683 1.00 71.12 112 ARG A C 1
ATOM 886 O O . ARG A 1 112 ? -28.268 -3.916 -16.781 1.00 71.12 112 ARG A O 1
ATOM 893 N N . TYR A 1 113 ? -29.088 -3.888 -18.874 1.00 73.25 113 TYR A N 1
ATOM 894 C CA . TYR A 1 113 ? -28.660 -2.526 -19.158 1.00 73.25 113 TYR A CA 1
ATOM 895 C C . TYR A 1 113 ? -29.561 -1.514 -18.427 1.00 73.25 113 TYR A C 1
ATOM 897 O O . TYR A 1 113 ? -30.787 -1.692 -18.425 1.00 73.25 113 TYR A O 1
ATOM 905 N N . PRO A 1 114 ? -28.983 -0.458 -17.824 1.00 71.06 114 PRO A N 1
ATOM 906 C CA . PRO A 1 114 ? -29.748 0.632 -17.227 1.00 71.06 114 PRO A CA 1
ATOM 907 C C . PRO A 1 114 ? -30.675 1.282 -18.256 1.00 71.06 114 PRO A C 1
ATOM 909 O O . PRO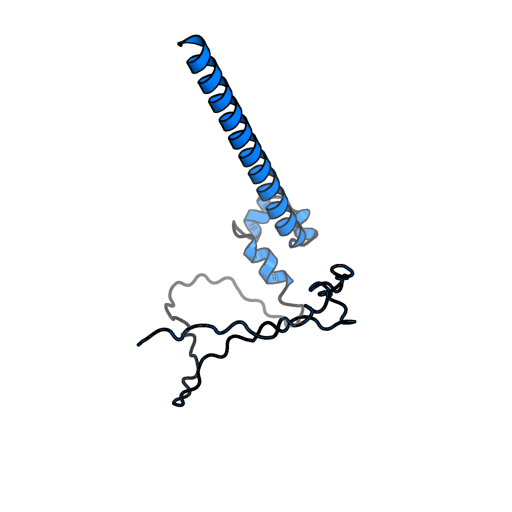 A 1 114 ? -30.280 1.493 -19.406 1.00 71.06 114 PRO A O 1
ATOM 912 N N . LYS A 1 115 ? -31.905 1.605 -17.853 1.00 73.06 115 LYS A N 1
ATOM 913 C CA . LYS A 1 115 ? -32.860 2.332 -18.705 1.00 73.06 115 LYS A CA 1
ATOM 914 C C . LYS A 1 115 ? -32.652 3.843 -18.604 1.00 73.06 115 LYS A C 1
ATOM 916 O O . LYS A 1 115 ? -32.131 4.349 -17.614 1.00 73.06 115 LYS A O 1
ATOM 921 N N . GLU A 1 116 ? -33.087 4.568 -19.632 1.00 70.88 116 GLU A N 1
ATOM 922 C CA . GLU A 1 116 ? -33.098 6.033 -19.619 1.00 70.88 116 GLU A CA 1
ATOM 923 C C . GLU A 1 116 ? -33.920 6.546 -18.423 1.00 70.88 116 GLU A C 1
ATOM 925 O O . GLU A 1 116 ? -35.041 6.093 -18.187 1.00 70.88 116 GLU A O 1
ATOM 930 N N . GLY A 1 117 ? -33.330 7.451 -17.642 1.00 72.31 117 GLY A N 1
ATOM 931 C CA . GLY A 1 117 ? -33.928 7.981 -16.414 1.00 72.31 117 GLY A CA 1
ATOM 932 C C . GLY A 1 117 ? -33.693 7.144 -15.148 1.00 72.31 117 GLY A C 1
ATOM 933 O O . GLY A 1 117 ? -34.085 7.584 -14.069 1.00 72.31 117 GLY A O 1
ATOM 934 N N . GLU A 1 118 ? -33.041 5.976 -15.227 1.00 73.50 118 GLU A N 1
ATOM 935 C CA . GLU A 1 118 ? -32.622 5.232 -14.030 1.00 73.50 118 GLU A CA 1
ATOM 936 C C . GLU A 1 118 ? -31.374 5.878 -13.398 1.00 73.50 118 GLU A C 1
ATOM 938 O O . GLU A 1 118 ? -30.347 6.067 -14.051 1.00 73.50 118 GLU A O 1
ATOM 943 N N . MET A 1 119 ? -31.450 6.207 -12.103 1.00 77.19 119 MET A N 1
ATOM 944 C CA . MET A 1 119 ? -30.312 6.730 -11.343 1.00 77.19 119 MET A CA 1
ATOM 945 C C . MET A 1 119 ? -29.460 5.575 -10.819 1.00 77.19 119 MET A C 1
ATOM 947 O O . MET A 1 119 ? -29.906 4.781 -9.991 1.00 77.19 119 MET A O 1
ATOM 951 N N . ILE A 1 120 ? -28.214 5.507 -11.280 1.00 79.56 120 ILE A N 1
ATOM 952 C CA . ILE A 1 120 ? -27.261 4.498 -10.825 1.00 79.56 120 ILE A CA 1
ATOM 953 C C . ILE A 1 120 ? -26.541 5.031 -9.585 1.00 79.56 120 ILE A C 1
ATOM 955 O O . ILE A 1 120 ? -25.834 6.041 -9.637 1.00 79.56 120 ILE A O 1
ATOM 959 N N . VAL A 1 121 ? -26.716 4.338 -8.463 1.00 86.19 121 VAL A N 1
ATOM 960 C CA . VAL A 1 121 ? -26.053 4.642 -7.191 1.00 86.19 121 VAL A CA 1
ATOM 961 C C . VAL A 1 121 ? -25.021 3.571 -6.856 1.00 86.19 121 VAL A C 1
ATOM 963 O O . VAL A 1 121 ? -25.151 2.414 -7.255 1.00 86.19 121 VAL A O 1
ATOM 966 N N . SER A 1 122 ? -23.974 3.958 -6.131 1.00 82.06 122 SER A N 1
ATOM 967 C CA . SER A 1 122 ? -23.013 3.018 -5.560 1.00 82.06 122 SER A CA 1
ATOM 968 C C . SER A 1 122 ? -23.654 2.202 -4.434 1.00 82.06 122 SER A C 1
ATOM 970 O O . SER A 1 122 ? -24.732 2.537 -3.941 1.00 82.06 122 SER A O 1
ATOM 972 N N . ALA A 1 123 ? -22.958 1.166 -3.959 1.00 81.31 123 ALA A N 1
ATOM 973 C CA . ALA A 1 123 ? -23.387 0.394 -2.790 1.00 81.31 123 ALA A CA 1
ATOM 974 C C . ALA A 1 123 ? -23.581 1.259 -1.524 1.00 81.31 123 ALA A C 1
ATOM 976 O O . ALA A 1 123 ? -24.344 0.887 -0.639 1.00 81.31 123 ALA A O 1
ATOM 977 N N . ASN A 1 124 ? -22.940 2.433 -1.467 1.00 83.25 124 ASN A N 1
ATOM 978 C CA . ASN A 1 124 ? -23.057 3.395 -0.369 1.00 83.25 124 ASN A CA 1
ATOM 979 C C . ASN A 1 124 ? -24.133 4.470 -0.623 1.00 83.25 124 ASN A C 1
ATOM 981 O O . ASN A 1 124 ? -24.251 5.416 0.150 1.00 83.25 124 ASN A O 1
ATOM 985 N N . GLY A 1 125 ? -24.890 4.366 -1.720 1.00 82.06 125 GLY A N 1
ATOM 986 C CA . GLY A 1 125 ? -25.967 5.292 -2.077 1.00 82.06 125 GLY A CA 1
ATOM 987 C C . GLY A 1 125 ? -25.523 6.570 -2.798 1.00 82.06 125 GLY A C 1
ATOM 988 O O . GLY A 1 125 ? -26.374 7.350 -3.217 1.00 82.06 125 GLY A O 1
ATOM 989 N N . SER A 1 126 ? -24.220 6.793 -2.996 1.00 77.62 126 SER A N 1
ATOM 990 C CA . SER A 1 126 ? -23.732 7.965 -3.739 1.00 77.62 126 SER A CA 1
ATOM 991 C C . SER A 1 126 ? -23.990 7.807 -5.242 1.00 77.62 126 SER A C 1
ATOM 993 O O . SER A 1 126 ? -23.696 6.734 -5.780 1.00 77.62 126 SER A O 1
ATOM 995 N N . PRO A 1 127 ? -24.483 8.840 -5.949 1.00 80.69 127 PRO A N 1
ATOM 996 C CA . PRO A 1 127 ? -24.713 8.764 -7.387 1.00 80.69 127 PRO A CA 1
ATOM 997 C C . PRO A 1 127 ? -23.387 8.544 -8.120 1.00 80.69 127 PRO A C 1
ATOM 999 O O . PRO A 1 127 ? -22.424 9.279 -7.910 1.00 80.69 127 PRO A O 1
ATOM 1002 N N . LEU A 1 128 ? -23.339 7.532 -8.989 1.00 74.50 128 LEU A N 1
ATOM 1003 C CA . LEU A 1 128 ? -22.138 7.178 -9.758 1.00 74.50 128 LEU A CA 1
ATOM 1004 C C . LEU A 1 128 ? -21.890 8.116 -10.956 1.00 74.50 128 LEU A C 1
ATOM 1006 O O . LEU A 1 128 ? -20.913 7.945 -11.680 1.00 74.50 128 LEU A O 1
ATOM 1010 N N . GLY A 1 129 ? -22.749 9.123 -11.138 1.00 67.38 129 GLY A N 1
ATOM 1011 C CA . GLY A 1 129 ? -22.701 10.109 -12.215 1.00 67.38 129 GLY A CA 1
ATOM 1012 C C . GLY A 1 129 ? -23.984 10.117 -13.049 1.00 67.38 129 GLY A C 1
ATOM 1013 O O . GLY A 1 129 ? -24.808 9.207 -12.964 1.00 67.38 129 GLY A O 1
ATOM 1014 N N . VAL A 1 130 ? -24.163 11.165 -13.857 1.00 61.16 130 VAL A N 1
ATOM 1015 C CA . VAL A 1 130 ? -25.225 11.224 -14.872 1.00 61.16 130 VAL A CA 1
ATOM 1016 C C . VAL A 1 130 ? -24.672 10.586 -16.141 1.00 61.16 1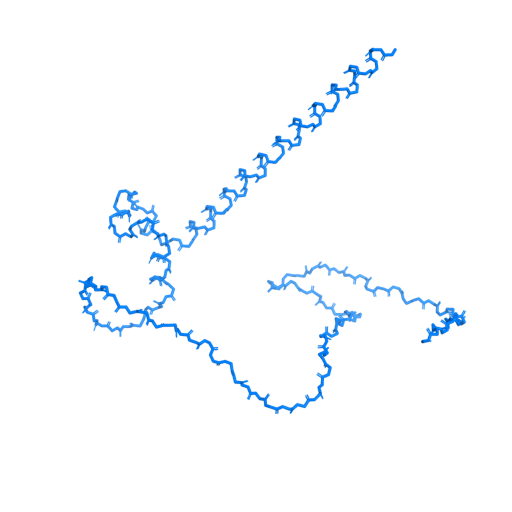30 VAL A C 1
ATOM 1018 O O . VAL A 1 130 ? -23.878 11.192 -16.857 1.00 61.16 130 VAL A O 1
ATOM 1021 N N . PHE A 1 131 ? -25.049 9.338 -16.400 1.00 61.06 131 PHE A N 1
ATOM 1022 C CA . PHE A 1 131 ? -24.677 8.660 -17.635 1.00 61.06 131 PHE A CA 1
ATOM 1023 C C . PHE A 1 131 ? -25.726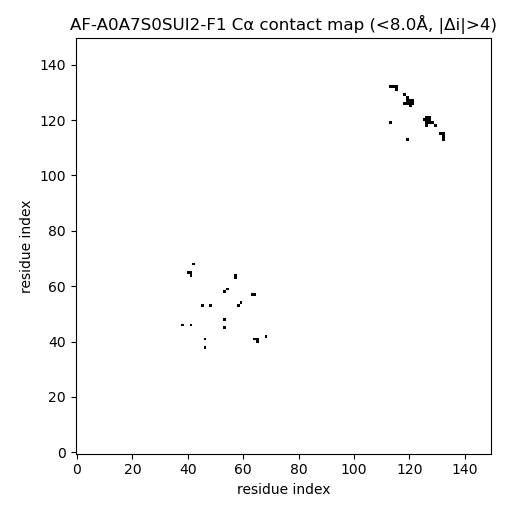 8.981 -18.703 1.00 61.06 131 PHE A C 1
ATOM 1025 O O . PHE A 1 131 ? -26.883 8.594 -18.564 1.00 61.06 131 PHE A O 1
ATOM 1032 N N . ASN A 1 132 ? -25.327 9.653 -19.787 1.00 55.62 132 ASN A N 1
ATOM 1033 C CA . ASN A 1 132 ? -26.127 9.697 -21.014 1.00 55.62 132 ASN A CA 1
ATOM 1034 C C . ASN A 1 132 ? -26.075 8.301 -21.651 1.00 55.62 132 ASN A C 1
ATOM 1036 O O . ASN A 1 132 ? -25.216 8.017 -22.489 1.00 55.62 132 ASN A O 1
ATOM 1040 N N . THR A 1 133 ? -26.928 7.388 -21.192 1.00 51.97 133 THR A N 1
ATOM 1041 C CA . THR A 1 133 ? -26.955 6.008 -21.673 1.00 51.97 133 THR A CA 1
ATOM 1042 C C . THR A 1 133 ? -27.527 5.947 -23.092 1.00 51.97 133 THR A C 1
ATOM 1044 O O . THR A 1 133 ? -28.725 5.866 -23.311 1.00 51.97 133 THR A O 1
ATOM 1047 N N . VAL A 1 134 ? -26.597 5.923 -24.053 1.00 48.66 134 VAL A N 1
ATOM 1048 C CA . VAL A 1 134 ? -26.722 5.404 -25.426 1.00 48.66 134 VAL A CA 1
ATOM 1049 C C . VAL A 1 134 ? -27.648 6.191 -26.369 1.00 48.66 134 VAL A C 1
ATOM 1051 O O . VAL A 1 134 ? -28.870 6.087 -26.340 1.00 48.66 134 VAL A O 1
ATOM 1054 N N . ILE A 1 135 ? -27.034 6.883 -27.337 1.00 55.66 135 ILE A N 1
ATOM 1055 C CA . ILE A 1 135 ? -27.707 7.310 -28.571 1.00 55.66 135 ILE A CA 1
ATOM 1056 C C . ILE A 1 135 ? -28.217 6.049 -29.273 1.00 55.66 135 ILE A C 1
ATOM 1058 O O . ILE A 1 135 ? -27.428 5.187 -29.664 1.00 55.66 135 ILE A O 1
ATOM 1062 N N . LYS A 1 136 ? -29.536 5.942 -29.441 1.00 47.06 136 LYS A N 1
ATOM 1063 C CA . LYS A 1 136 ? -30.190 4.879 -30.209 1.00 47.06 136 LYS A CA 1
ATOM 1064 C C . LYS A 1 136 ? -29.508 4.754 -31.577 1.00 47.06 136 LYS A C 1
ATOM 1066 O O . LYS A 1 136 ? -29.568 5.685 -32.380 1.00 47.06 136 LYS A O 1
ATOM 1071 N N . ALA A 1 137 ? -28.854 3.624 -31.847 1.00 53.12 137 ALA A N 1
ATOM 1072 C CA . ALA A 1 137 ? -28.307 3.353 -33.170 1.00 53.12 137 ALA A CA 1
ATOM 1073 C C . ALA A 1 137 ? -29.455 3.408 -34.189 1.00 53.12 137 ALA A C 1
ATOM 1075 O O . ALA A 1 137 ? -30.453 2.693 -34.071 1.00 53.12 137 ALA A O 1
ATOM 1076 N N . LYS A 1 138 ? -29.346 4.307 -35.170 1.00 49.84 138 LYS A N 1
ATOM 1077 C CA . LYS A 1 138 ? -30.282 4.400 -36.289 1.00 49.84 138 LYS A CA 1
ATOM 1078 C C . LYS A 1 138 ? -30.122 3.124 -37.116 1.00 49.84 138 LYS A C 1
ATOM 1080 O O . LYS A 1 138 ? -29.088 2.960 -37.750 1.00 49.84 138 LYS A O 1
ATOM 1085 N N . ASN A 1 139 ? -31.112 2.230 -37.055 1.00 51.94 139 ASN A N 1
ATOM 1086 C CA . ASN A 1 139 ? -31.176 0.964 -37.796 1.00 51.94 139 ASN A CA 1
ATOM 1087 C C . ASN A 1 139 ? -30.515 1.048 -39.186 1.00 51.94 139 ASN A C 1
ATOM 1089 O O . ASN A 1 139 ? -31.077 1.711 -40.063 1.00 51.94 139 ASN A O 1
ATOM 1093 N N . PRO A 1 140 ? -29.433 0.304 -39.461 1.00 46.78 140 PRO A N 1
ATOM 1094 C CA . PRO A 1 140 ? -29.241 -0.258 -40.776 1.00 46.78 140 PRO A CA 1
ATOM 1095 C C . PRO A 1 140 ? -29.941 -1.617 -40.766 1.00 46.78 140 PRO A C 1
ATOM 1097 O O . PRO A 1 140 ? -29.469 -2.592 -40.181 1.00 46.78 140 PRO A O 1
ATOM 1100 N N . ALA A 1 141 ? -31.114 -1.673 -41.393 1.00 53.25 141 ALA A N 1
ATOM 1101 C CA . ALA A 1 141 ? -31.595 -2.939 -41.921 1.00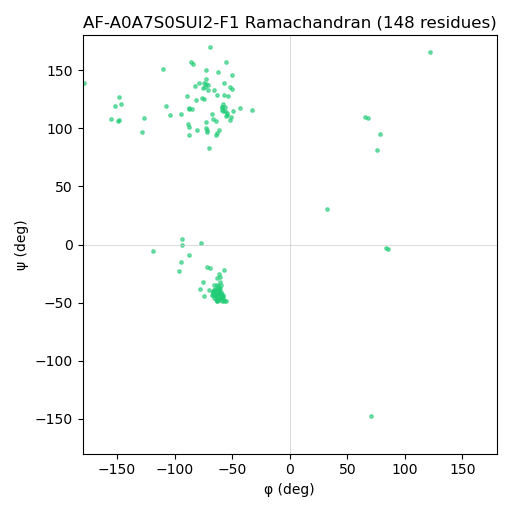 53.25 141 ALA A CA 1
ATOM 1102 C C . ALA A 1 141 ? -30.467 -3.570 -42.764 1.00 53.25 141 ALA A C 1
ATOM 1104 O O . ALA A 1 141 ? -29.713 -2.846 -43.406 1.00 53.25 141 ALA A O 1
ATOM 1105 N N . THR A 1 142 ? -30.383 -4.903 -42.736 1.00 54.28 142 THR A N 1
ATOM 1106 C CA . THR A 1 142 ? -29.473 -5.772 -43.508 1.00 54.28 142 THR A CA 1
ATOM 1107 C C . THR A 1 142 ? -28.008 -5.845 -43.046 1.00 54.28 142 THR A C 1
ATOM 1109 O O . THR A 1 142 ? -27.114 -5.291 -43.673 1.00 54.28 142 THR A O 1
ATOM 1112 N N . MET A 1 143 ? -27.729 -6.663 -42.026 1.00 42.75 143 MET A N 1
ATOM 1113 C CA . MET A 1 143 ? -26.503 -7.474 -42.014 1.00 42.75 143 MET A CA 1
ATOM 1114 C C . MET A 1 143 ? -26.879 -8.930 -41.735 1.00 42.75 143 MET A C 1
ATOM 1116 O O . MET A 1 143 ? -27.112 -9.338 -40.601 1.00 42.75 143 MET A O 1
ATOM 1120 N N . THR A 1 144 ? -26.988 -9.698 -42.815 1.00 52.47 144 THR A N 1
ATOM 1121 C CA . THR A 1 144 ? -26.975 -11.162 -42.826 1.00 52.47 144 THR A CA 1
ATOM 1122 C C . THR A 1 144 ? -25.692 -11.667 -42.172 1.00 52.47 144 THR A C 1
ATOM 1124 O O . THR A 1 144 ? -24.598 -11.406 -42.671 1.00 52.47 144 THR A O 1
ATOM 1127 N N . VAL A 1 145 ? -25.829 -12.403 -41.071 1.00 54.94 145 VAL A N 1
ATOM 1128 C CA . VAL A 1 145 ? -24.739 -13.172 -40.459 1.00 54.94 145 VAL A CA 1
ATOM 1129 C C . VAL A 1 145 ? -24.751 -14.570 -41.097 1.00 54.94 145 VAL A C 1
ATOM 1131 O O . VAL A 1 145 ? -25.823 -15.178 -41.138 1.00 54.94 145 VAL A O 1
ATOM 1134 N N . PRO A 1 146 ? -23.635 -15.096 -41.633 1.00 58.34 146 PRO A N 1
ATOM 1135 C CA . PRO A 1 146 ? -23.606 -16.453 -42.169 1.00 58.34 146 PRO A CA 1
ATOM 1136 C C . PRO A 1 146 ? -23.604 -17.481 -41.027 1.00 58.34 146 PRO A C 1
ATOM 1138 O O . PRO A 1 146 ? -22.937 -17.291 -40.011 1.00 58.34 146 PRO A O 1
ATOM 1141 N N . ALA A 1 147 ? -24.364 -18.565 -41.194 1.00 61.16 147 ALA A N 1
ATOM 1142 C CA . ALA A 1 147 ? -24.447 -19.656 -40.227 1.00 61.16 147 ALA A CA 1
ATOM 1143 C C . ALA A 1 147 ? -23.147 -20.478 -40.198 1.00 61.16 147 ALA A C 1
ATOM 1145 O O . ALA A 1 147 ? -22.634 -20.881 -41.243 1.00 61.16 147 ALA A O 1
ATOM 1146 N N . THR A 1 148 ? -22.636 -20.748 -38.998 1.00 57.16 148 THR A N 1
ATOM 1147 C CA . THR A 1 148 ? -21.497 -21.644 -38.759 1.00 57.16 148 THR A CA 1
ATOM 1148 C C . THR A 1 148 ? -21.948 -23.107 -38.921 1.00 57.16 148 THR A C 1
ATOM 1150 O O . THR A 1 148 ? -22.916 -23.487 -38.258 1.00 57.16 148 THR A O 1
ATOM 1153 N N . PRO A 1 149 ? -21.309 -23.938 -39.769 1.00 59.16 149 PRO A N 1
ATOM 1154 C CA . PRO A 1 149 ? -21.659 -25.355 -39.899 1.00 59.16 149 PRO A CA 1
ATOM 1155 C C . PRO A 1 149 ? -21.204 -26.163 -38.676 1.00 59.16 149 PRO A C 1
ATOM 1157 O O . PRO A 1 149 ? -20.139 -25.883 -38.120 1.00 59.16 149 PRO A O 1
ATOM 1160 N N . GLY A 1 150 ? -22.028 -27.138 -38.279 1.00 50.12 150 GLY A N 1
ATOM 1161 C CA . GLY A 1 150 ? -21.737 -28.125 -37.231 1.00 50.12 150 GLY A CA 1
ATOM 1162 C C . GLY A 1 150 ? -20.955 -29.334 -37.722 1.00 50.12 150 GLY A C 1
ATOM 1163 O O . GLY A 1 150 ? -20.844 -29.512 -38.956 1.00 50.12 150 GLY A O 1
#

Secondary structure (DSSP, 8-state):
-HHHHHHHHHHHHHHHHHHHHHHHHHHHHHHHHHHHHHHHHS-HHHHTS-HHHHHHHHTT-THHHHHHHHS----------------------------------------PPPPTTPPPB-TTS-B----------------PPPPPP-

pLDDT: mean 73.97, std 20.63, range [41.38, 98.75]

Foldseek 3Di:
DVVVVVVVVVVVVVVVVVVVVVVVVVVVVVVVVVVVVLVVLADPVLVPDDPVVNCVVQNPDSVSRNVVPVPDDDDDDDDDDDDDDDDDDDDPPPDDDDDDDDDDDPPDPPPDDDDPPDFDADPVRHTPDDDPPDDPPDDDPDDDDDDDDD

Radius of gyration: 30.33 Å; Cα contacts (8 Å, |Δi|>4): 27; chains: 1; bounding box: 63×46×78 Å